Protein AF-A0A1E2SKP9-F1 (afdb_monomer_lite)

Structure (mmCIF, N/CA/C/O backbone):
data_AF-A0A1E2SKP9-F1
#
_entry.id   AF-A0A1E2SKP9-F1
#
loop_
_atom_site.group_PDB
_atom_site.id
_atom_site.type_symbol
_atom_site.label_atom_id
_atom_site.label_alt_id
_atom_site.label_comp_id
_atom_site.label_asym_id
_atom_site.label_entity_id
_atom_site.label_seq_id
_atom_site.pdbx_PDB_ins_code
_atom_site.Cartn_x
_atom_site.Cartn_y
_atom_site.Cartn_z
_atom_site.occupancy
_atom_site.B_iso_or_equiv
_atom_site.auth_seq_id
_atom_site.auth_comp_id
_atom_site.auth_asym_id
_atom_site.auth_atom_id
_atom_site.pdbx_PDB_model_num
ATOM 1 N N . MET A 1 1 ? -7.851 13.858 5.738 1.00 76.19 1 MET A N 1
ATOM 2 C CA . MET A 1 1 ? -7.856 12.546 6.423 1.00 76.19 1 MET A CA 1
ATOM 3 C C . MET A 1 1 ? -6.414 12.133 6.660 1.00 76.19 1 MET A C 1
ATOM 5 O O . MET A 1 1 ? -5.611 12.336 5.761 1.00 76.19 1 MET A O 1
ATOM 9 N N . PHE A 1 2 ? -6.089 11.603 7.837 1.00 88.12 2 PHE A N 1
ATOM 10 C CA . PHE A 1 2 ? -4.755 11.102 8.185 1.00 88.12 2 PHE A CA 1
ATOM 11 C C . PHE A 1 2 ? -4.860 9.622 8.581 1.00 88.12 2 PHE A C 1
ATOM 13 O O . PHE A 1 2 ? -5.805 9.261 9.280 1.00 88.12 2 PHE A O 1
ATOM 20 N N . ILE A 1 3 ? -3.920 8.786 8.127 1.00 91.62 3 ILE A N 1
ATOM 21 C CA . ILE A 1 3 ? -3.818 7.361 8.484 1.00 91.62 3 ILE A CA 1
ATOM 22 C C . ILE A 1 3 ? -2.502 7.190 9.259 1.00 91.62 3 ILE A C 1
ATOM 24 O O . ILE A 1 3 ? -1.444 7.455 8.684 1.00 91.62 3 ILE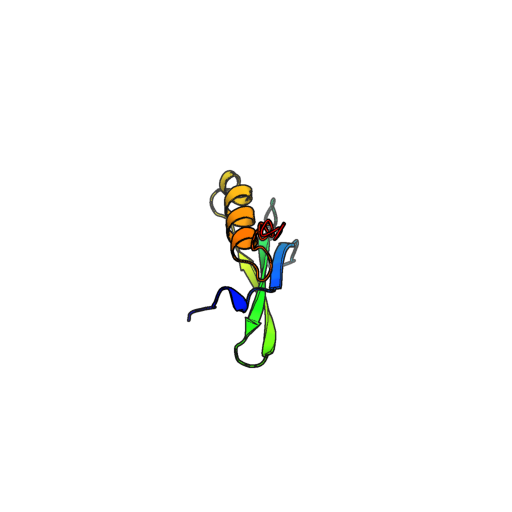 A O 1
ATOM 28 N N . PRO A 1 4 ? -2.532 6.799 10.545 1.00 93.62 4 PRO A N 1
ATOM 29 C CA . PRO A 1 4 ? -1.309 6.588 11.312 1.00 93.62 4 PRO A CA 1
ATOM 30 C C . PRO A 1 4 ? -0.556 5.350 10.810 1.00 93.62 4 PRO A C 1
ATOM 32 O O . PRO A 1 4 ? -1.170 4.391 10.347 1.00 93.62 4 PRO A O 1
ATOM 35 N N . ALA A 1 5 ? 0.771 5.334 10.967 1.00 93.75 5 ALA A N 1
ATOM 36 C CA . ALA A 1 5 ? 1.608 4.209 10.538 1.00 93.75 5 ALA A CA 1
ATOM 37 C C . ALA A 1 5 ? 1.182 2.868 11.171 1.00 93.75 5 ALA A C 1
ATOM 39 O O . ALA A 1 5 ? 1.174 1.832 10.513 1.00 93.75 5 ALA A O 1
ATOM 40 N N . SER A 1 6 ? 0.724 2.918 12.427 1.00 94.06 6 SER A N 1
ATOM 41 C CA . SER A 1 6 ? 0.209 1.765 13.172 1.00 94.06 6 SER A CA 1
ATOM 42 C C . SER A 1 6 ? -1.025 1.104 12.549 1.00 94.06 6 SER A C 1
ATOM 44 O O . SER A 1 6 ? -1.335 -0.033 12.891 1.00 94.06 6 SER A O 1
ATOM 46 N N . ALA A 1 7 ? -1.735 1.799 11.658 1.00 94.94 7 ALA A N 1
ATOM 47 C CA . ALA A 1 7 ? -2.910 1.267 10.981 1.00 94.94 7 ALA A CA 1
ATOM 48 C C . ALA A 1 7 ? -2.571 0.491 9.701 1.00 94.94 7 ALA A C 1
ATOM 50 O O . ALA A 1 7 ? -3.455 -0.182 9.170 1.00 94.94 7 ALA A O 1
ATOM 51 N N . PHE A 1 8 ? -1.341 0.578 9.179 1.00 95.56 8 PHE A N 1
ATOM 52 C CA . PHE A 1 8 ? -0.955 -0.180 7.990 1.00 95.56 8 PHE A CA 1
ATOM 53 C C . PHE A 1 8 ? -0.766 -1.663 8.307 1.00 95.56 8 PHE A C 1
ATOM 55 O O . PHE A 1 8 ? -0.197 -2.033 9.328 1.00 95.56 8 PHE A O 1
ATOM 62 N N . THR A 1 9 ? -1.212 -2.515 7.387 1.00 94.50 9 THR A N 1
ATOM 63 C CA . THR A 1 9 ? -1.154 -3.979 7.520 1.00 94.50 9 THR A CA 1
ATOM 64 C C . THR A 1 9 ? -0.300 -4.643 6.444 1.00 94.50 9 THR A C 1
ATOM 66 O O . THR A 1 9 ? 0.027 -5.820 6.559 1.00 94.50 9 THR A O 1
ATOM 69 N N . GLY A 1 10 ? 0.094 -3.908 5.399 1.00 91.56 10 GLY A N 1
ATOM 70 C CA . GLY A 1 10 ? 1.039 -4.401 4.402 1.00 91.56 10 GLY A CA 1
ATOM 71 C C . GLY A 1 10 ? 1.023 -3.621 3.093 1.00 91.56 10 GLY A C 1
ATOM 72 O O . GLY A 1 10 ? 0.155 -2.783 2.849 1.00 91.56 10 GLY A O 1
ATOM 73 N N . THR A 1 11 ? 1.973 -3.942 2.218 1.00 92.12 11 THR A N 1
ATOM 74 C CA . THR A 1 11 ? 2.072 -3.394 0.860 1.00 92.12 11 THR A CA 1
ATOM 75 C C . THR A 1 11 ? 2.487 -4.482 -0.125 1.00 92.12 11 THR A C 1
ATOM 77 O O . THR A 1 11 ? 3.166 -5.435 0.255 1.00 92.12 11 THR A O 1
ATOM 80 N N . GLY A 1 12 ? 2.069 -4.363 -1.381 1.00 84.94 12 GLY A N 1
ATOM 81 C CA . GLY A 1 12 ? 2.417 -5.319 -2.429 1.00 84.94 12 GLY A CA 1
ATOM 82 C C . GLY A 1 12 ? 1.878 -4.914 -3.794 1.00 84.94 12 GLY A C 1
ATOM 83 O O . GLY A 1 12 ? 1.066 -3.998 -3.913 1.00 84.94 12 GLY A O 1
ATOM 84 N N . GLN A 1 13 ? 2.328 -5.596 -4.845 1.00 78.56 13 GLN A N 1
ATOM 85 C CA . GLN A 1 13 ? 1.737 -5.407 -6.167 1.00 78.56 13 GLN A CA 1
ATOM 86 C C . GLN A 1 13 ? 0.357 -6.056 -6.222 1.00 78.56 13 GLN A C 1
ATOM 88 O O . GLN A 1 13 ? 0.165 -7.161 -5.713 1.00 78.56 13 GLN A O 1
ATOM 93 N N . ALA A 1 14 ? -0.593 -5.381 -6.860 1.00 72.56 14 ALA A N 1
ATOM 94 C CA . ALA A 1 14 ? -1.903 -5.942 -7.129 1.00 72.56 14 ALA A CA 1
ATOM 95 C C . ALA A 1 14 ? -2.308 -5.708 -8.581 1.00 72.56 14 ALA A C 1
ATOM 97 O O . ALA A 1 14 ? -2.173 -4.611 -9.133 1.00 72.56 14 ALA A O 1
ATOM 98 N N . THR A 1 15 ? -2.875 -6.753 -9.174 1.00 63.44 15 THR A N 1
ATOM 99 C CA . THR A 1 15 ? -3.568 -6.680 -10.454 1.00 63.44 15 THR A CA 1
ATOM 100 C C . THR A 1 15 ? -5.059 -6.645 -10.155 1.00 63.44 15 THR A C 1
ATOM 102 O O . THR A 1 15 ? -5.662 -7.669 -9.846 1.00 63.44 15 THR A O 1
ATOM 105 N N . VAL A 1 16 ? -5.651 -5.455 -10.199 1.00 61.47 16 VAL A N 1
ATOM 106 C CA . VAL A 1 16 ? -7.102 -5.278 -10.091 1.00 61.47 16 VAL A CA 1
ATOM 107 C C . VAL A 1 16 ? -7.656 -4.870 -11.447 1.00 61.47 16 VAL A C 1
ATOM 109 O O . VAL A 1 16 ? -7.100 -4.000 -12.118 1.00 61.47 16 VAL A O 1
ATOM 112 N N . THR A 1 17 ? -8.758 -5.496 -11.856 1.00 56.91 17 THR A N 1
ATOM 113 C CA . THR A 1 17 ? -9.520 -5.036 -13.018 1.00 56.91 17 THR A CA 1
ATOM 114 C C . THR A 1 17 ? -10.380 -3.870 -12.551 1.00 56.91 17 THR A C 1
ATOM 116 O O . THR A 1 17 ? -11.441 -4.076 -11.973 1.00 56.91 17 THR A O 1
ATOM 119 N N . ILE A 1 18 ? -9.898 -2.641 -12.732 1.00 59.59 18 ILE A N 1
ATOM 120 C CA . ILE A 1 18 ? -10.740 -1.448 -12.603 1.00 59.59 18 ILE A CA 1
ATOM 121 C C . ILE A 1 18 ? -11.371 -1.253 -13.973 1.00 59.59 18 ILE A C 1
ATOM 123 O O . ILE A 1 18 ? -10.626 -1.194 -14.949 1.00 59.59 18 ILE A O 1
ATOM 127 N N . ASP A 1 19 ? -12.704 -1.169 -14.024 1.00 58.28 19 ASP A N 1
ATOM 128 C CA . ASP A 1 19 ? -13.629 -1.256 -15.173 1.00 58.28 19 ASP A CA 1
ATOM 129 C C . ASP A 1 19 ? -13.202 -0.660 -16.537 1.00 58.28 19 ASP A C 1
ATOM 131 O O . ASP A 1 19 ? -13.910 -0.856 -17.523 1.00 58.28 19 ASP A O 1
ATOM 135 N N . ARG A 1 20 ? -12.096 0.094 -16.649 1.00 51.53 20 ARG A N 1
ATOM 136 C CA . ARG A 1 20 ? -11.638 0.751 -17.887 1.00 51.53 20 ARG A CA 1
ATOM 137 C C . ARG A 1 20 ? -10.120 0.778 -18.140 1.00 51.53 20 ARG A C 1
ATOM 139 O O . ARG A 1 20 ? -9.727 1.314 -19.172 1.00 51.53 20 ARG A O 1
ATOM 146 N N . ALA A 1 21 ? -9.257 0.228 -17.278 1.00 49.12 21 ALA A N 1
ATOM 147 C CA . ALA A 1 21 ? -7.817 0.143 -17.568 1.00 49.12 21 ALA A CA 1
ATOM 148 C C . ALA A 1 21 ? -7.102 -0.903 -16.700 1.00 49.12 21 ALA A C 1
ATOM 150 O O . ALA A 1 21 ? -7.078 -0.789 -15.476 1.00 49.12 21 ALA A O 1
ATOM 151 N N . VAL A 1 22 ? -6.443 -1.869 -17.344 1.00 56.94 22 VAL A N 1
ATOM 152 C CA . VAL A 1 22 ? -5.338 -2.605 -16.719 1.00 56.94 22 VAL A CA 1
ATOM 153 C C . VAL A 1 22 ? -4.083 -1.767 -16.941 1.00 56.94 22 VAL A C 1
ATOM 155 O O . VAL A 1 22 ? -3.653 -1.570 -18.078 1.00 56.94 22 VAL A O 1
ATOM 158 N N . GLU A 1 23 ? -3.517 -1.225 -15.866 1.00 61.56 23 GLU A N 1
ATOM 159 C CA . GLU A 1 23 ? -2.206 -0.573 -15.918 1.00 61.56 23 GLU A CA 1
ATOM 160 C C . GLU A 1 23 ? -1.166 -1.610 -16.344 1.00 61.56 23 GLU A C 1
ATOM 162 O O . GLU A 1 23 ? -1.088 -2.674 -15.728 1.00 61.56 23 GLU A O 1
ATOM 167 N N . ARG A 1 24 ? -0.357 -1.301 -17.371 1.00 58.56 24 ARG A N 1
ATOM 168 C CA . ARG A 1 24 ? 0.653 -2.223 -17.929 1.00 58.56 24 ARG A CA 1
ATOM 169 C C . ARG A 1 24 ? 1.625 -2.750 -16.860 1.00 58.56 24 ARG A C 1
ATOM 171 O O . ARG A 1 24 ? 2.115 -3.863 -16.998 1.00 58.56 24 ARG A O 1
ATOM 178 N N . ASP A 1 25 ? 1.795 -2.003 -15.769 1.00 62.88 25 ASP A N 1
ATOM 179 C CA . ASP A 1 25 ? 2.661 -2.363 -14.647 1.00 62.88 25 ASP A CA 1
ATOM 180 C C . ASP A 1 25 ? 1.888 -2.618 -13.333 1.00 62.88 25 ASP A C 1
ATOM 182 O O . ASP A 1 25 ? 2.500 -2.729 -12.273 1.00 62.88 2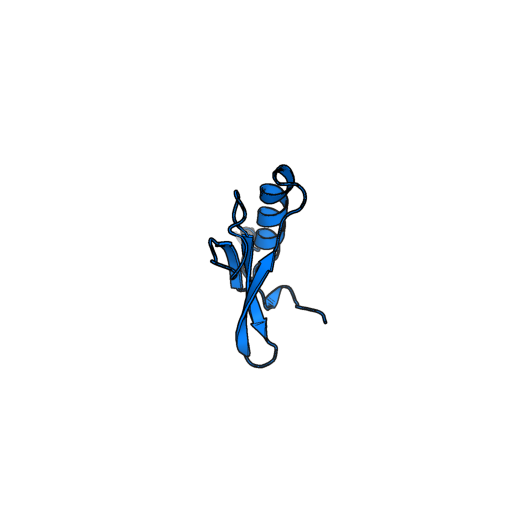5 ASP A O 1
ATOM 186 N N . GLY A 1 26 ? 0.552 -2.683 -13.358 1.00 76.00 26 GLY A N 1
ATOM 187 C CA . GLY A 1 26 ? -0.296 -2.871 -12.171 1.00 76.00 26 GLY A CA 1
ATOM 188 C C . GLY A 1 26 ? -0.324 -1.678 -11.202 1.00 76.00 26 GLY A C 1
ATOM 189 O O . GLY A 1 26 ? 0.318 -0.650 -11.427 1.00 76.00 26 GLY A O 1
ATOM 190 N N . LEU A 1 27 ? -1.077 -1.809 -10.105 1.00 86.12 27 LEU A N 1
ATOM 191 C CA . LEU A 1 27 ? -1.166 -0.806 -9.035 1.00 86.12 27 LEU A CA 1
ATOM 192 C C . LEU A 1 27 ? -0.411 -1.280 -7.789 1.00 86.12 27 LEU A C 1
ATOM 194 O O . LEU A 1 27 ? -0.335 -2.478 -7.508 1.00 86.12 27 LEU A O 1
ATOM 198 N N . LEU A 1 28 ? 0.123 -0.335 -7.011 1.00 89.94 28 LEU A N 1
ATOM 199 C CA . LEU A 1 28 ? 0.663 -0.641 -5.687 1.00 89.94 28 LEU A CA 1
ATOM 200 C C . LEU A 1 28 ? -0.492 -0.690 -4.682 1.00 89.94 28 LEU A C 1
ATOM 202 O O . LEU A 1 28 ? -1.164 0.320 -4.476 1.00 89.94 28 LEU A O 1
ATOM 206 N N . ARG A 1 29 ? -0.729 -1.848 -4.066 1.00 92.25 29 ARG A N 1
ATOM 207 C CA . ARG A 1 29 ? -1.741 -2.038 -3.022 1.00 92.25 29 ARG A CA 1
ATOM 208 C C . ARG A 1 29 ? -1.145 -1.744 -1.657 1.00 92.25 29 ARG A C 1
ATOM 210 O O . ARG A 1 29 ? -0.105 -2.294 -1.305 1.00 92.25 29 ARG A O 1
ATOM 217 N N . VAL A 1 30 ? -1.856 -0.955 -0.863 1.00 94.19 30 VAL A N 1
ATOM 218 C CA . VAL A 1 30 ? -1.555 -0.670 0.541 1.00 94.19 30 VAL A CA 1
ATOM 219 C C . VAL A 1 30 ? -2.756 -1.082 1.381 1.00 94.19 30 VAL A C 1
ATOM 221 O O . VAL A 1 30 ? -3.846 -0.540 1.204 1.00 94.19 30 VAL A O 1
ATOM 224 N N . GLY A 1 31 ? -2.554 -2.046 2.275 1.00 95.25 31 GLY A N 1
ATOM 225 C CA . GLY A 1 31 ? -3.568 -2.503 3.220 1.00 95.25 31 GLY A CA 1
ATOM 226 C C . GLY A 1 31 ? -3.501 -1.717 4.521 1.00 95.25 31 GLY A C 1
ATOM 227 O O . GLY A 1 31 ? -2.409 -1.420 5.016 1.00 95.25 31 GLY A O 1
ATOM 228 N N . TRP A 1 32 ? -4.659 -1.385 5.078 1.00 96.69 32 TRP A N 1
ATOM 229 C CA . TRP A 1 32 ? -4.772 -0.667 6.343 1.00 96.69 32 TRP A CA 1
ATOM 230 C C . TRP A 1 32 ? -6.108 -0.946 7.036 1.00 96.69 32 TRP A C 1
ATOM 232 O O . TRP A 1 32 ? -7.043 -1.482 6.440 1.00 96.69 32 TRP A O 1
ATOM 242 N N . THR A 1 33 ? -6.197 -0.574 8.309 1.00 96.44 33 THR A N 1
ATOM 243 C CA . THR A 1 33 ? -7.419 -0.696 9.107 1.00 96.44 33 THR A CA 1
ATOM 244 C C . THR A 1 33 ? -7.974 0.689 9.423 1.00 96.44 33 THR A C 1
ATOM 246 O O . THR A 1 33 ? -7.257 1.578 9.882 1.00 96.44 33 THR A O 1
ATOM 249 N N . THR A 1 34 ? -9.266 0.892 9.179 1.00 94.25 34 THR A N 1
ATOM 250 C CA . THR A 1 34 ? -9.971 2.126 9.555 1.00 94.25 34 THR A CA 1
ATOM 251 C C . THR A 1 34 ? -10.022 2.293 11.075 1.00 94.25 34 THR A C 1
ATOM 253 O O . THR A 1 34 ? -9.884 1.328 11.825 1.00 94.25 34 THR A O 1
ATOM 256 N N . SER A 1 35 ? -10.303 3.506 11.560 1.00 89.75 35 SER A N 1
ATOM 257 C CA . SER A 1 35 ? -10.483 3.752 13.000 1.00 89.75 35 SER A CA 1
ATOM 258 C C . SER A 1 35 ? -11.607 2.917 13.631 1.00 89.75 35 SER A C 1
ATOM 260 O O . SER A 1 35 ? -11.567 2.662 14.829 1.00 89.75 35 SER A O 1
ATOM 262 N N . GLY A 1 36 ? -12.584 2.465 12.835 1.00 91.69 36 GLY A N 1
ATOM 263 C CA . GLY A 1 36 ? -13.656 1.558 13.259 1.00 91.69 36 GLY A CA 1
ATOM 264 C C . GLY A 1 36 ? -13.316 0.066 13.154 1.00 91.69 36 GLY A C 1
ATOM 265 O O . GLY A 1 36 ? -14.200 -0.760 13.353 1.00 91.69 36 GLY A O 1
ATOM 266 N N . GLY A 1 37 ? -12.078 -0.299 12.804 1.00 91.25 37 GLY A N 1
ATOM 267 C CA . GLY A 1 37 ? -11.633 -1.695 12.714 1.00 91.25 37 GLY A CA 1
ATOM 268 C C . GLY A 1 37 ? -11.898 -2.385 11.371 1.00 91.25 37 GLY A C 1
ATOM 269 O O . GLY A 1 37 ? -11.483 -3.525 11.185 1.00 91.25 37 GLY A O 1
ATOM 270 N N . ALA A 1 38 ? -12.553 -1.722 10.413 1.00 95.44 38 ALA A N 1
ATOM 271 C CA . ALA A 1 38 ? -12.760 -2.293 9.082 1.00 95.44 38 ALA A CA 1
ATOM 272 C C . ALA A 1 38 ? -11.446 -2.344 8.290 1.00 95.44 38 ALA A C 1
ATOM 274 O O . ALA A 1 38 ? -10.691 -1.369 8.292 1.00 95.44 38 ALA A O 1
ATOM 275 N N . VAL A 1 39 ? -11.207 -3.453 7.587 1.00 94.69 39 VAL A N 1
ATOM 276 C CA . VAL A 1 39 ? -10.063 -3.625 6.681 1.00 94.69 39 VAL A CA 1
ATOM 277 C C . VAL A 1 39 ? -10.330 -2.888 5.372 1.00 94.69 39 VAL A C 1
ATOM 279 O O . VAL A 1 39 ? -11.428 -2.975 4.820 1.00 94.69 39 VAL A O 1
ATOM 282 N N . ALA A 1 40 ? -9.324 -2.178 4.874 1.00 94.00 40 ALA A N 1
ATOM 283 C CA . ALA A 1 40 ? -9.387 -1.425 3.634 1.00 94.00 40 ALA A CA 1
ATOM 284 C C . ALA A 1 40 ? -8.097 -1.577 2.820 1.00 94.00 40 ALA A C 1
ATOM 286 O O . ALA A 1 40 ? -7.000 -1.693 3.371 1.00 94.00 40 ALA A O 1
ATOM 287 N N . ASP A 1 41 ? -8.252 -1.495 1.500 1.00 92.75 41 ASP A N 1
ATOM 288 C CA . ASP A 1 41 ? -7.157 -1.475 0.539 1.00 92.75 41 ASP A CA 1
ATOM 289 C C . ASP A 1 41 ? -7.191 -0.177 -0.263 1.00 92.75 41 ASP A C 1
ATOM 291 O O . ASP A 1 41 ? -8.234 0.240 -0.767 1.00 92.75 41 ASP A O 1
ATOM 295 N N . SER A 1 42 ? -6.024 0.440 -0.407 1.00 90.62 42 SER A N 1
ATOM 296 C CA . SER A 1 42 ? -5.798 1.569 -1.305 1.00 90.62 42 SER A CA 1
ATOM 297 C C . SER A 1 42 ? -4.902 1.123 -2.452 1.00 90.62 42 SER A C 1
ATOM 299 O O . SER A 1 42 ? -3.892 0.457 -2.225 1.00 90.62 42 SER A O 1
ATOM 301 N N . TYR A 1 43 ? -5.234 1.524 -3.678 1.00 89.50 43 TYR A N 1
ATOM 302 C CA . TYR A 1 43 ? -4.450 1.207 -4.871 1.00 89.50 43 TYR A CA 1
ATOM 303 C C . TYR A 1 43 ? -3.863 2.486 -5.461 1.00 89.50 43 TYR A C 1
ATOM 305 O O . TYR A 1 43 ? -4.593 3.413 -5.812 1.00 89.50 43 TYR A O 1
ATOM 313 N N . LEU A 1 44 ? -2.537 2.544 -5.549 1.00 88.12 44 LEU A N 1
ATOM 314 C CA . LEU A 1 44 ? -1.794 3.728 -5.961 1.00 88.12 44 LEU A CA 1
ATOM 315 C C . LEU A 1 44 ? -1.207 3.528 -7.361 1.00 88.12 44 LEU A C 1
ATOM 317 O O . LEU A 1 44 ? -0.503 2.546 -7.620 1.00 88.12 44 LEU A O 1
ATOM 321 N N . ARG A 1 45 ? -1.456 4.495 -8.252 1.00 87.81 45 ARG A N 1
ATOM 322 C CA . ARG A 1 45 ? -0.720 4.639 -9.513 1.00 87.81 45 ARG A CA 1
ATOM 323 C C . ARG A 1 45 ? 0.603 5.338 -9.213 1.00 87.81 45 ARG A C 1
ATOM 325 O O . ARG A 1 45 ? 0.609 6.459 -8.710 1.00 87.81 45 ARG A O 1
ATOM 332 N N . VAL A 1 46 ? 1.716 4.685 -9.531 1.00 87.62 46 VAL A N 1
ATOM 333 C CA . VAL A 1 46 ? 3.049 5.286 -9.405 1.00 87.62 46 VAL A CA 1
ATOM 334 C C . VAL A 1 46 ? 3.358 5.996 -10.721 1.00 87.62 46 VAL A C 1
ATOM 336 O O . VAL A 1 46 ? 3.438 5.343 -11.753 1.00 87.62 46 VAL A O 1
ATOM 339 N N . VAL A 1 47 ? 3.471 7.328 -10.688 1.00 86.50 47 VAL A N 1
ATOM 340 C CA . VAL A 1 47 ? 3.639 8.159 -11.898 1.00 86.50 47 VAL A CA 1
ATOM 341 C C . VAL A 1 47 ? 4.963 7.873 -12.605 1.00 86.50 47 VAL A C 1
ATOM 343 O O . VAL A 1 47 ? 4.993 7.776 -13.826 1.00 86.50 47 VAL A O 1
ATOM 346 N N . ASP A 1 48 ? 6.038 7.720 -11.831 1.00 89.56 48 ASP A N 1
ATOM 347 C CA . ASP A 1 48 ? 7.338 7.268 -12.316 1.00 89.56 48 ASP A CA 1
ATOM 348 C C . ASP A 1 48 ? 7.541 5.782 -11.961 1.00 89.56 48 ASP A C 1
ATOM 350 O O . ASP A 1 48 ? 7.745 5.461 -10.783 1.00 89.56 48 ASP A O 1
ATOM 354 N N . PRO A 1 49 ? 7.516 4.864 -12.943 1.00 85.44 49 PRO A N 1
ATOM 355 C CA . PRO A 1 49 ? 7.702 3.437 -12.698 1.00 85.44 49 PRO A CA 1
ATOM 356 C C . PRO A 1 49 ? 9.017 3.100 -11.981 1.00 85.44 49 PRO A C 1
ATOM 358 O O . PRO A 1 49 ? 9.041 2.165 -11.177 1.00 85.44 49 PRO A O 1
ATOM 361 N N . ALA A 1 50 ? 10.092 3.867 -12.210 1.00 89.31 50 ALA A N 1
ATOM 362 C CA . ALA A 1 50 ? 11.391 3.625 -11.576 1.00 89.31 50 ALA A CA 1
ATOM 363 C C . ALA A 1 50 ? 11.348 3.856 -10.053 1.00 89.31 50 ALA A C 1
ATOM 365 O O . ALA A 1 50 ? 12.015 3.156 -9.290 1.00 89.31 50 ALA A O 1
ATOM 366 N N . SER A 1 51 ? 10.493 4.773 -9.596 1.00 91.25 51 SER A N 1
ATOM 367 C CA . SER A 1 51 ? 10.294 5.099 -8.178 1.00 91.25 51 SER A CA 1
ATOM 368 C C . SER A 1 51 ? 9.445 4.078 -7.408 1.00 91.25 51 SER A C 1
ATOM 370 O O . SER A 1 51 ? 9.275 4.183 -6.192 1.00 91.25 51 SER A O 1
ATOM 372 N N . ARG A 1 52 ? 8.892 3.058 -8.072 1.00 89.12 52 ARG A N 1
ATOM 373 C CA . ARG A 1 52 ? 8.031 2.071 -7.404 1.00 89.12 52 ARG A CA 1
ATOM 374 C C . ARG A 1 52 ? 8.764 1.276 -6.324 1.00 89.12 52 ARG A C 1
ATOM 376 O O . ARG A 1 52 ? 8.183 1.003 -5.272 1.00 89.12 52 ARG A O 1
ATOM 383 N N . GLY A 1 53 ? 10.015 0.895 -6.582 1.00 90.44 53 GLY A N 1
ATOM 384 C CA . GLY A 1 53 ? 10.819 0.117 -5.637 1.00 90.44 53 GLY A CA 1
ATOM 385 C C . GLY A 1 53 ? 11.081 0.889 -4.345 1.00 90.44 53 GLY A C 1
ATOM 386 O O . GLY A 1 53 ? 10.800 0.386 -3.258 1.00 90.44 53 GLY A O 1
ATOM 387 N N . SER A 1 54 ? 11.531 2.140 -4.464 1.00 93.69 54 SER A N 1
ATOM 388 C CA . SER A 1 54 ? 11.790 3.010 -3.313 1.00 93.69 54 SER A CA 1
ATOM 389 C C . SER A 1 54 ? 10.513 3.351 -2.542 1.00 93.69 54 SER A C 1
ATOM 391 O O . SER A 1 54 ? 10.527 3.313 -1.314 1.00 93.69 54 SER A O 1
ATOM 393 N N . LEU A 1 55 ? 9.390 3.594 -3.228 1.00 92.62 55 LEU A N 1
ATOM 394 C CA . LEU A 1 55 ? 8.096 3.804 -2.570 1.00 92.62 55 LEU A CA 1
ATOM 395 C C . LEU A 1 55 ? 7.641 2.564 -1.786 1.00 92.62 55 LEU A C 1
ATOM 397 O O . LEU A 1 55 ? 7.169 2.683 -0.657 1.00 92.62 55 LEU A O 1
ATOM 401 N N . THR A 1 56 ? 7.802 1.373 -2.365 1.00 92.50 56 THR A N 1
ATOM 402 C CA . THR A 1 56 ? 7.464 0.111 -1.688 1.00 92.50 56 THR A CA 1
ATOM 403 C C . THR A 1 56 ? 8.304 -0.061 -0.423 1.00 92.50 56 THR A C 1
ATOM 405 O O . THR A 1 56 ? 7.745 -0.323 0.640 1.00 92.50 56 THR A O 1
ATOM 408 N N . ALA A 1 57 ? 9.619 0.162 -0.515 1.00 93.19 57 ALA A N 1
ATOM 409 C CA . ALA A 1 57 ? 10.532 0.083 0.624 1.00 93.19 57 ALA A CA 1
ATOM 410 C C . ALA A 1 57 ? 10.190 1.109 1.719 1.00 93.19 57 ALA A C 1
ATOM 412 O O . ALA A 1 57 ? 10.182 0.772 2.902 1.00 93.19 57 ALA A O 1
ATOM 413 N N . ALA A 1 58 ? 9.835 2.341 1.341 1.00 93.88 58 ALA A N 1
ATOM 414 C CA . ALA A 1 58 ? 9.425 3.373 2.291 1.00 93.88 58 ALA A CA 1
ATOM 415 C C . ALA A 1 58 ? 8.146 2.989 3.053 1.00 93.88 58 ALA A C 1
ATOM 417 O O . ALA A 1 58 ? 8.066 3.199 4.261 1.00 93.88 58 ALA A O 1
ATOM 418 N N . ILE A 1 59 ? 7.163 2.381 2.378 1.00 93.31 59 ILE A N 1
ATOM 419 C CA . ILE A 1 59 ? 5.949 1.880 3.040 1.00 93.31 59 ILE A CA 1
ATOM 420 C C . ILE A 1 59 ? 6.284 0.696 3.956 1.00 93.31 59 ILE A C 1
ATOM 422 O O . ILE A 1 59 ? 5.787 0.636 5.075 1.00 93.31 59 ILE A O 1
ATOM 426 N N . GLN A 1 60 ? 7.149 -0.227 3.522 1.00 93.38 60 GLN A N 1
ATOM 427 C CA . GLN A 1 60 ? 7.585 -1.364 4.346 1.00 93.38 60 GLN A CA 1
ATOM 428 C C . GLN A 1 60 ? 8.282 -0.922 5.637 1.00 93.38 60 GLN A C 1
ATOM 430 O O . GLN A 1 60 ? 8.049 -1.527 6.685 1.00 93.38 60 GLN A O 1
ATOM 435 N N . ALA A 1 61 ? 9.084 0.143 5.574 1.00 93.56 61 ALA A N 1
ATOM 436 C CA . ALA A 1 61 ? 9.806 0.694 6.719 1.00 93.56 61 ALA A CA 1
ATOM 437 C C . ALA A 1 61 ? 8.887 1.302 7.794 1.00 93.56 61 ALA A C 1
ATOM 439 O O . ALA A 1 61 ? 9.288 1.390 8.951 1.00 93.56 61 ALA A O 1
ATOM 440 N N . ILE A 1 62 ? 7.663 1.706 7.433 1.00 93.00 62 ILE A N 1
ATOM 441 C CA . ILE A 1 62 ? 6.681 2.249 8.384 1.00 93.00 62 ILE A CA 1
ATOM 442 C C . ILE A 1 62 ? 5.649 1.213 8.843 1.00 93.00 62 ILE A C 1
ATOM 444 O O . ILE A 1 62 ? 4.760 1.555 9.624 1.00 93.00 62 ILE A O 1
ATOM 448 N N . LEU A 1 63 ? 5.730 -0.034 8.361 1.00 93.12 63 LEU A N 1
ATOM 449 C CA . LEU A 1 63 ? 4.830 -1.086 8.822 1.00 93.12 63 LEU A CA 1
ATOM 450 C C . LEU A 1 63 ? 5.084 -1.397 10.307 1.00 93.12 63 LEU A C 1
ATOM 452 O O . LEU A 1 63 ? 6.238 -1.419 10.750 1.00 93.12 63 LEU A O 1
ATOM 456 N N . PRO A 1 64 ? 4.025 -1.689 11.081 1.00 90.38 64 PRO A N 1
ATOM 457 C CA . PRO A 1 64 ? 4.174 -2.152 12.454 1.00 90.38 64 PRO A CA 1
ATOM 458 C C . PRO A 1 64 ? 5.090 -3.380 12.532 1.00 90.38 64 PRO A C 1
ATOM 460 O O . PRO A 1 64 ? 4.968 -4.300 11.727 1.00 90.38 64 PRO A O 1
ATOM 463 N N . GLY A 1 65 ? 5.994 -3.404 13.515 1.00 80.69 65 GLY A N 1
ATOM 464 C CA . GLY A 1 65 ? 6.873 -4.553 13.761 1.00 80.69 65 GLY A CA 1
ATOM 465 C C . GLY A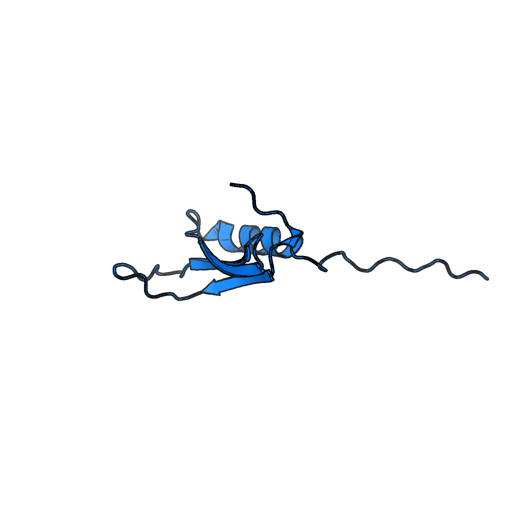 1 65 ? 8.136 -4.627 12.894 1.00 80.69 65 GLY A C 1
ATOM 466 O O . GLY A 1 65 ? 8.891 -5.577 13.049 1.00 80.69 65 GLY A O 1
ATOM 467 N N . GLN A 1 66 ? 8.412 -3.630 12.043 1.00 67.56 66 GLN A N 1
ATOM 468 C CA . GLN A 1 66 ? 9.658 -3.554 11.261 1.00 67.56 66 GLN A CA 1
ATOM 469 C C . GLN A 1 66 ? 10.833 -2.894 12.013 1.00 67.56 66 GLN A C 1
ATOM 471 O O . GLN A 1 66 ? 11.864 -2.602 11.405 1.00 67.56 66 GLN A O 1
ATOM 476 N N . ALA A 1 67 ? 10.688 -2.621 13.317 1.00 57.00 67 ALA A N 1
ATOM 477 C CA . ALA A 1 67 ? 11.802 -2.158 14.140 1.00 57.00 67 ALA A CA 1
ATOM 478 C C . ALA A 1 67 ? 12.913 -3.221 14.089 1.00 57.00 67 ALA A C 1
ATOM 480 O O . ALA A 1 67 ? 12.661 -4.385 14.399 1.00 57.00 67 ALA A O 1
ATOM 481 N N . GLY A 1 68 ? 14.103 -2.820 13.626 1.00 57.41 68 GLY A N 1
ATOM 482 C CA . GLY A 1 68 ? 15.278 -3.686 13.496 1.00 57.41 68 GLY A CA 1
ATOM 483 C C . GLY A 1 68 ? 15.652 -4.377 14.813 1.00 57.41 68 GLY A C 1
ATOM 484 O O . GLY A 1 68 ? 15.081 -4.041 15.854 1.00 57.41 68 GLY A O 1
ATOM 485 N N . PRO A 1 69 ? 16.587 -5.349 14.781 1.00 50.53 69 PRO A N 1
ATOM 486 C CA . PRO A 1 69 ? 16.922 -6.140 15.956 1.00 50.53 69 PRO A CA 1
ATOM 487 C C . PRO A 1 69 ? 17.243 -5.188 17.105 1.00 50.53 69 PRO A C 1
ATOM 489 O O . PRO A 1 69 ? 18.114 -4.329 16.994 1.00 50.53 69 PRO A O 1
ATOM 492 N N . VAL A 1 70 ? 16.476 -5.303 18.185 1.00 57.00 70 VAL A N 1
ATOM 493 C CA . VAL A 1 70 ? 16.854 -4.703 19.455 1.00 57.00 70 VAL A CA 1
ATOM 494 C C . VAL A 1 70 ? 18.181 -5.352 19.834 1.00 57.00 70 VAL A C 1
ATOM 496 O O . VAL A 1 70 ? 18.224 -6.558 20.074 1.00 57.00 70 VAL A O 1
ATOM 499 N N . ASP A 1 71 ? 19.274 -4.590 19.812 1.00 53.78 71 ASP A N 1
ATOM 500 C CA . ASP A 1 71 ? 20.555 -5.024 20.365 1.00 53.78 71 ASP A CA 1
ATOM 501 C C . ASP A 1 71 ? 20.357 -5.248 21.869 1.00 53.78 71 ASP A C 1
ATOM 503 O O . ASP A 1 71 ? 20.553 -4.363 22.697 1.00 53.78 71 ASP A O 1
ATOM 507 N N . SER A 1 72 ? 19.907 -6.445 22.236 1.00 54.94 72 SER A N 1
ATOM 508 C CA . SER A 1 72 ? 19.944 -6.948 23.604 1.00 54.94 72 SER A CA 1
ATOM 509 C C . SER A 1 72 ? 21.350 -7.481 23.868 1.00 54.94 72 SER A C 1
ATOM 511 O O . SER A 1 72 ? 21.555 -8.687 23.962 1.00 54.94 72 SER A O 1
ATOM 513 N N . ASN A 1 73 ? 22.335 -6.586 23.941 1.00 55.91 73 ASN A N 1
ATOM 514 C CA . ASN A 1 73 ? 23.616 -6.890 24.574 1.00 55.91 73 ASN A CA 1
ATOM 515 C C . ASN A 1 73 ? 23.788 -6.026 25.824 1.00 55.91 73 ASN A C 1
ATOM 517 O O . ASN A 1 73 ? 24.665 -5.170 25.900 1.00 55.91 73 ASN A O 1
ATOM 521 N N . GLU A 1 74 ? 22.942 -6.292 26.811 1.00 54.69 74 GLU A N 1
ATOM 522 C CA . GLU A 1 74 ? 23.279 -6.093 28.215 1.00 54.69 74 GLU A CA 1
ATOM 523 C C . GLU A 1 74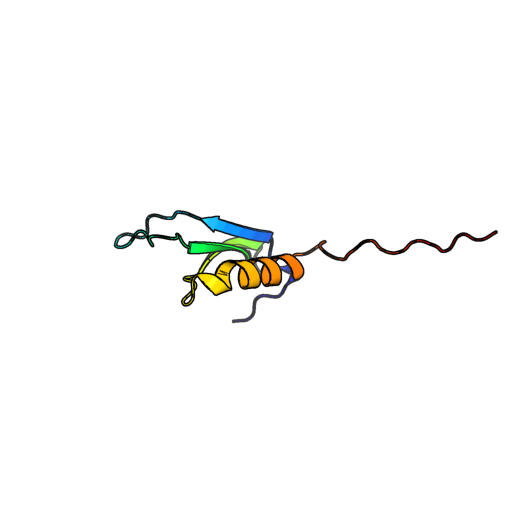 ? 23.454 -7.492 28.809 1.00 54.69 74 GLU A C 1
ATOM 525 O O . GLU A 1 74 ? 22.519 -8.101 29.320 1.00 54.69 74 GLU A O 1
ATOM 530 N N . SER A 1 75 ? 24.650 -8.057 28.633 1.00 61.19 75 SER A N 1
ATOM 531 C CA . SER A 1 75 ? 25.073 -9.222 29.402 1.00 61.19 75 SER A CA 1
ATOM 532 C C . SER A 1 75 ? 25.752 -8.684 30.658 1.00 61.19 75 SER A C 1
ATOM 534 O O . SER A 1 75 ? 26.897 -8.242 30.602 1.00 61.19 75 SER A O 1
ATOM 536 N N . GLU A 1 76 ? 25.020 -8.675 31.772 1.00 51.28 76 GLU A N 1
ATOM 537 C CA . GLU A 1 76 ? 25.627 -8.652 33.103 1.00 51.28 76 GLU A CA 1
ATOM 538 C C . GLU A 1 76 ? 26.608 -9.830 33.222 1.00 51.28 76 GLU A C 1
ATOM 540 O O . GLU A 1 76 ? 26.287 -10.963 32.844 1.00 51.28 76 GLU A O 1
ATOM 545 N N . GLY A 1 77 ? 27.807 -9.545 33.731 1.00 47.97 77 GLY A N 1
ATOM 546 C CA . GLY A 1 77 ? 28.86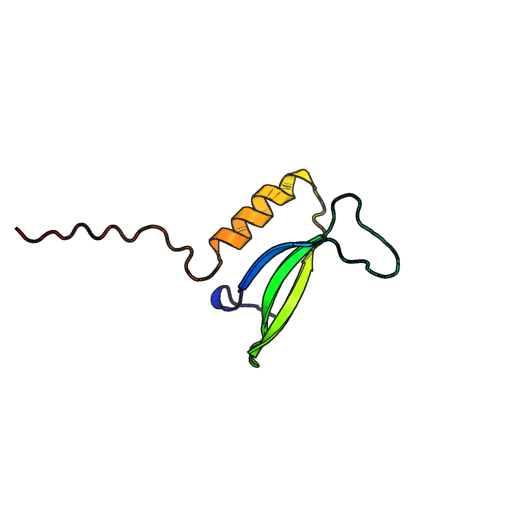1 -10.510 34.032 1.00 47.97 77 GLY A CA 1
ATOM 547 C C . GLY A 1 77 ? 30.039 -9.843 34.718 1.00 47.97 77 GLY A C 1
ATOM 548 O O . GLY A 1 77 ? 30.539 -8.844 34.158 1.00 47.97 77 GLY A O 1
#

Sequence (77 aa):
MFIPASAFTGTGQATVTIDRAVERDGLLRVGWTTSGGAVADSYLRVVDPASRGSLTAAIQAILPGQAGPVDSNESEG

Organism: Leifsonia xyli subsp. xyli (NCBI:txid59736)

InterPro domains:
  IPR057446 PH domain-like, bacteria [PF25362] (1-59)

Secondary structure (DSSP, 8-state):
----GGGEEEEEEE---BTTB--TT-EEEEEEE-TTS-EEEEEE--SSGGGHHHHHHHHHHTSTT-PPP--------

Radius of gyration: 16.78 Å; chains: 1; bounding box: 42×23×52 Å

Foldseek 3Di:
DDAALAFWDAKDFDQDPDPPDGDPRGWIWTWGADPVGDIDIDTHDDPDPVCPVVVRVVSVCSHPPNPPDDPPPPDDD

pLDDT: mean 80.4, std 16.14, range [47.97, 96.69]

=== Feature glossary ===
The record interleaves many kinds of information about one protein. Here is each kind framed as the question it answers.

Q: What does the local fold look like, residue by residue?
A: The Foldseek 3Di string encodes local tertiary geometry as a 20-letter alphabet — one character per residue — derived from the relative positions of nearby Cα atoms. Unlike the amino-acid sequence, 3Di is a direct function of the 3D structure, so two proteins with the same fold have similar 3Di strings even at low sequence identity.

Q: Which residues are in helices, strands, or loops?
A: The SS8 string is DSSP's per-residue secondary-structure call. α-helix (H) means an i→i+4 H-bond ladder; β-strand (E) means the residue participates in a β-sheet; 3₁₀ (G) and π (I) are tighter and wider helices; T/S are turns/bends; '-' is loop.

Q: How big and how compact is the whole molecule?
A: Radius of gyration (Rg) is the root-mean-square distance of Cα atoms from their centroid — a single number for overall size and compactness. A globular domain of N residues has Rg ≈ 2.2·N^0.38 Å; an extended or disordered chain has a much larger Rg. The Cα contact count is the number of residue pairs whose Cα atoms are within 8 Å and are more than four positions apart in sequence — a standard proxy for tertiary packing density. The bounding box is the smallest axis-aligned box enclosing all Cα atoms.

Q: Where is each backbone atom in 3D?
A: Structure coordinates are given as an mmCIF _atom_site loop: one row per atom with element, residue name, chain id, sequence number, and x/y/z position in Å. Only the four main-chain atoms per residue are included here; side chains are omitted to keep the record compact.

Q: What is the amino-acid chain?
A: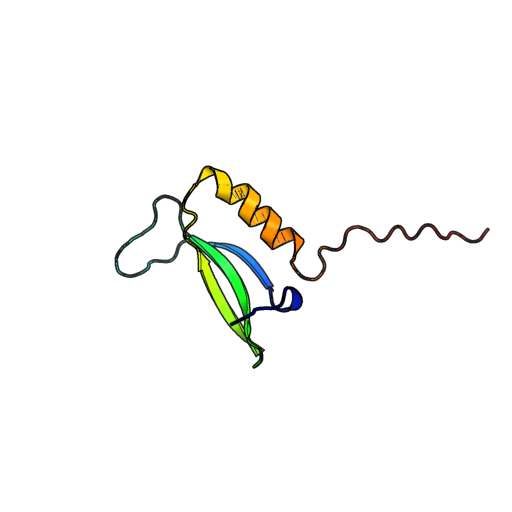 Primary structure: the covalent order of the twenty standard amino acids along the backbone. Two proteins with the same sequence will (almost always) fold to the same structure; two with 30% identity often share a fold but not the details.

Q: What if only a Cα trace is available?
A: Three-state secondary structure (P-SEA) collapses the eight DSSP classes into helix (a), strand (b), and coil (c). P-SEA assigns these from Cα geometry alone — distances and angles — without requiring backbone oxygens, so it works on any Cα trace.

Q: What family and function is it annotated with?
A: Database cross-references. InterPro integrates a dozen domain/family signature databases into unified entries with residue-range hits. GO terms attach function/process/location labels with evidence codes. CATH codes position the fold in a four-level structural taxonomy. Organism is the NCBI-taxonomy species name.

Q: How confident is the AlphaFold model at each residue?
A: pLDDT is the predicted lDDT-Cα score: AlphaFold's confidence that the local environment of each residue (all inter-atomic distances within 15 Å) is correctly placed. It is a per-residue number between 0 and 100, with higher meaning more reliable.

Q: How mobile is each atom in the crystal?
A: B-factor (Debye–Waller factor) reflects atomic displacement in the crystal lattice. It is an experimental observable (units Å²), not a prediction; low values mean the atom is pinned down, high values mean it moves or is heterogeneous across the crystal.

Q: Which residues are buried vs exposed?
A: SASA measures how much of the protein is reachable by solvent. It is computed by rolling a water-sized probe over the atomic surface and summing the exposed area (Å²). Per-residue SASA distinguishes core (buried, low SASA) from surface (exposed, high SASA) residues; total SASA is a whole-molecule size measure.

Q: What do the diagnostic plots show?
A: Plot images: a contact map (which residues are close in 3D, as an N×N binary image), a Ramachandran scatter (backbone torsion angles, revealing secondary-structure composition at a glance), and — for AlphaFold structures — a PAE heatmap (pairwise prediction confidence).

Q: What known structures does this most resemble?
A: The Foldseek neighbor list gives the closest experimentally determined structures in the PDB, ranked by structural alignment. TM-score near 1 means near-identical fold; near 0.3 means only rough topology match. This is how one finds what a novel AlphaFold prediction most resembles in the solved-structure universe.

Q: Are the domains correctly placed relative to each other?
A: Predicted aligned error is AlphaFold's pairwise confidence. Unlike pLDDT (per-residue), PAE is per-residue-pair and captures whether two parts of the structure are correctly placed relative to each other. Units are ångströms of expected positional error.

Q: What do the rendered images show?
A: Structure images are PyMOL renders from six orthogonal camera directions. Cartoon representation draws helices as coils and strands as arrows; sticks shows the backbone as bonds; surface shows the solvent-excluded envelope. Rainbow coloring maps sequence position to hue (blue→red, N→C); chain coloring assigns a distinct color per polypeptide.

Q: What are the backbone torsion angles?
A: φ (phi) and ψ (psi) are the two rotatable backbone dihedrals per residue: φ is the C(i-1)–N–Cα–C torsion, ψ is the N–Cα–C–N(i+1) torsion, both in degrees on (−180°, 180°]. α-helical residues cluster near (−60°, −45°); β-strand residues near (−120°, +130°). A Ramachandran plot is simply a scatter of (φ, ψ) for every residue.